Protein AF-A0A9J9UB06-F1 (afdb_monomer_lite)

Foldseek 3Di:
DDDDDDDDDDDDPVRVVVLVVVCVQQVHDSVQQCVCVVVVHDRPNNPPPPPPPPPCDVVNVVVVVVVVVVVVVVVVVVVVVVVVVVVVVCVVPDLAFLVVQVVVCVVVPPDQPVPHDLLNVSQVSQVVSCVVPVDRHALVPCVRNPDRPRDPSVPRDRDDDDD

Organism: Acidovorax ebreus (strain TPSY) (NCBI:txid535289)

Sequence (163 aa):
MSKKHVITFRLDGDEMTEIERICKTLRLSKTDYLRAVALGGQAPIGLPVATPAPPMDESRLVALEAGQRDMQMALNDSASAFTLLLTNLNEFLRIPTFREYRARDLAGNSIKRDGEAEEVYLLRLAHRYFIQYQVWPDPEDKTKFGPAPGADLAKFPRIKPAG

Secondary structure (DSSP, 8-state):
------------HHHHHHHHHHHHHHT--HHHHHHHHHTTPPP-------PPP----HHHHHHHHHHHHHHHHHHHHHHHHHHHHHHHHHHHHSPPPHHHHHHHHHHTT----TT--HHHHHHHHHHHHHHHHS----SS-HHHH---TT--GGGS-SSPPP-

Structure (mmCIF, N/CA/C/O backbone):
data_AF-A0A9J9UB06-F1
#
_entry.id   AF-A0A9J9UB06-F1
#
loop_
_atom_site.group_PDB
_atom_site.id
_atom_site.type_symbol
_atom_site.label_atom_id
_atom_site.label_alt_id
_atom_site.label_comp_id
_atom_site.label_asym_id
_atom_site.label_entity_id
_atom_site.label_seq_id
_atom_site.pdbx_PDB_ins_code
_atom_site.Cartn_x
_atom_site.Cartn_y
_atom_site.Cartn_z
_atom_site.occupancy
_atom_site.B_iso_or_equiv
_atom_site.auth_seq_id
_atom_site.auth_comp_id
_atom_site.auth_asym_id
_atom_site.auth_atom_id
_atom_site.pdbx_PDB_model_num
ATOM 1 N N . MET A 1 1 ? -10.116 -18.433 46.080 1.00 36.59 1 MET A N 1
ATOM 2 C CA . MET A 1 1 ? -9.788 -18.390 47.525 1.00 36.59 1 MET A CA 1
ATOM 3 C C . MET A 1 1 ? -9.508 -16.939 47.919 1.00 36.59 1 MET A C 1
ATOM 5 O O . MET A 1 1 ? -8.442 -16.436 47.594 1.00 36.59 1 MET A O 1
ATOM 9 N N . SER A 1 2 ? -10.463 -16.230 48.532 1.00 49.72 2 SER A N 1
ATOM 10 C CA . SER A 1 2 ? -10.258 -14.838 48.978 1.00 49.72 2 SER A CA 1
ATOM 11 C C . SER A 1 2 ? -9.489 -14.825 50.301 1.00 49.72 2 SER A C 1
ATOM 13 O O . SER A 1 2 ? -10.003 -15.326 51.301 1.00 49.72 2 SER A O 1
ATOM 15 N N . LYS A 1 3 ? -8.277 -14.258 50.329 1.00 66.25 3 LYS A N 1
ATOM 16 C CA . LYS A 1 3 ? -7.497 -14.075 51.565 1.00 66.25 3 LYS A CA 1
ATOM 17 C C . LYS A 1 3 ? -8.181 -13.004 52.428 1.00 66.25 3 LYS A C 1
ATOM 19 O O . LYS A 1 3 ? -8.277 -11.856 52.010 1.00 66.25 3 LYS A O 1
ATOM 24 N N . LYS A 1 4 ? -8.708 -13.382 53.599 1.00 76.62 4 LYS A N 1
ATOM 25 C CA . LYS A 1 4 ? -9.277 -12.448 54.587 1.00 76.62 4 LYS A CA 1
ATOM 26 C C . LYS A 1 4 ? -8.207 -12.123 55.630 1.00 76.62 4 LYS A C 1
ATOM 28 O O . LYS A 1 4 ? -7.701 -13.038 56.271 1.00 76.62 4 LYS A O 1
ATOM 33 N N . HIS A 1 5 ? -7.894 -10.842 55.811 1.00 72.38 5 HIS A N 1
ATOM 34 C CA . HIS A 1 5 ? -7.002 -10.359 56.867 1.00 72.38 5 HIS A CA 1
ATOM 35 C C . HIS A 1 5 ? -7.815 -9.598 57.917 1.00 72.38 5 HIS A C 1
ATOM 37 O O . HIS A 1 5 ? -8.649 -8.761 57.572 1.00 72.38 5 HIS A O 1
ATOM 43 N N . VAL A 1 6 ? -7.601 -9.921 59.193 1.00 79.06 6 VAL A N 1
ATOM 44 C CA . VAL A 1 6 ? -8.245 -9.249 60.328 1.00 79.06 6 VAL A CA 1
ATOM 45 C C . VAL A 1 6 ? -7.300 -8.166 60.835 1.00 79.06 6 VAL A C 1
ATOM 47 O O . VAL A 1 6 ? -6.134 -8.448 61.095 1.00 79.06 6 VAL A O 1
ATOM 50 N N . ILE A 1 7 ? -7.804 -6.939 60.967 1.00 76.50 7 ILE A N 1
ATOM 51 C CA . ILE A 1 7 ? -7.065 -5.798 61.514 1.00 76.50 7 ILE A CA 1
ATOM 52 C C . ILE A 1 7 ? -7.731 -5.413 62.833 1.00 76.50 7 ILE A C 1
ATOM 54 O O . ILE A 1 7 ? -8.934 -5.155 62.869 1.00 76.50 7 ILE A O 1
ATOM 58 N N . THR A 1 8 ? -6.951 -5.388 63.909 1.00 80.62 8 THR A N 1
ATOM 59 C CA . THR A 1 8 ? -7.386 -4.969 65.246 1.00 80.62 8 THR A CA 1
ATOM 60 C C . THR A 1 8 ? -6.617 -3.730 65.664 1.00 80.62 8 THR A C 1
ATOM 62 O O . THR A 1 8 ? -5.399 -3.684 65.503 1.00 80.62 8 THR A O 1
ATOM 65 N N . PHE A 1 9 ? -7.303 -2.758 66.248 1.00 74.81 9 PHE A N 1
ATOM 66 C CA . PHE A 1 9 ? -6.703 -1.540 66.776 1.00 74.81 9 PHE A CA 1
ATOM 67 C C . PHE A 1 9 ? -7.403 -1.163 68.083 1.00 74.81 9 PHE A C 1
ATOM 69 O O . PHE A 1 9 ? -8.516 -1.620 68.354 1.00 74.81 9 PHE A O 1
ATOM 76 N N . ARG A 1 10 ? -6.711 -0.397 68.925 1.00 80.12 10 ARG A N 1
ATOM 77 C CA . ARG A 1 10 ? -7.252 0.121 70.184 1.00 80.12 10 ARG A CA 1
ATOM 78 C C . ARG A 1 10 ? -7.653 1.573 69.963 1.00 80.12 10 ARG A C 1
ATOM 80 O O . ARG A 1 10 ? -6.915 2.296 69.305 1.00 80.12 10 ARG A O 1
ATOM 87 N N . LEU A 1 11 ? -8.818 1.933 70.482 1.00 79.56 11 LEU A N 1
ATOM 88 C CA . LEU A 1 11 ? -9.360 3.286 70.483 1.00 79.56 11 LEU A CA 1
ATOM 89 C C . LEU A 1 11 ? -9.639 3.688 71.921 1.00 79.56 11 LEU A C 1
ATOM 91 O O . LEU A 1 11 ? -10.030 2.835 72.729 1.00 79.56 11 LEU A O 1
ATOM 95 N N . ASP A 1 12 ? -9.515 4.977 72.193 1.00 87.00 12 ASP A N 1
ATOM 96 C CA . ASP A 1 12 ? -9.962 5.558 73.448 1.00 87.00 12 ASP A CA 1
ATOM 97 C C . ASP A 1 12 ? -11.493 5.734 73.461 1.00 87.00 12 ASP A C 1
ATOM 99 O O . ASP A 1 12 ? -12.172 5.716 72.427 1.00 87.00 12 ASP A O 1
ATOM 103 N N . GLY A 1 13 ? -12.074 5.860 74.660 1.00 80.50 13 GLY A N 1
ATOM 104 C CA . GLY A 1 13 ? -13.533 5.915 74.838 1.00 80.50 13 GLY A CA 1
ATOM 105 C C . GLY A 1 13 ? -14.193 7.102 74.126 1.00 80.50 13 GLY A C 1
ATOM 106 O O . GLY A 1 13 ? -15.274 6.962 73.543 1.00 80.50 13 GLY A O 1
ATOM 107 N N . ASP A 1 14 ? -13.513 8.245 74.109 1.00 82.19 14 ASP A N 1
ATOM 108 C CA . ASP A 1 14 ? -13.995 9.457 73.444 1.00 82.19 14 ASP A CA 1
ATOM 109 C C . ASP A 1 14 ? -13.957 9.304 71.914 1.00 82.19 14 ASP A C 1
ATOM 111 O O . ASP A 1 14 ? -14.939 9.607 71.232 1.00 82.19 14 ASP A O 1
ATOM 115 N N . GLU A 1 15 ? -12.887 8.705 71.377 1.00 80.00 15 GLU A N 1
ATOM 116 C CA . GLU A 1 15 ? -12.738 8.419 69.943 1.00 80.00 15 GLU A CA 1
ATOM 117 C C . GLU A 1 15 ? -13.820 7.452 69.445 1.00 80.00 15 GLU A C 1
ATOM 119 O O . GLU A 1 15 ? -14.402 7.631 68.371 1.00 80.00 15 GLU A O 1
ATOM 124 N N . MET A 1 16 ? -14.142 6.434 70.248 1.00 81.56 16 MET A N 1
ATOM 125 C CA . MET A 1 16 ? -15.192 5.472 69.924 1.00 81.56 16 MET A CA 1
ATOM 126 C C . MET A 1 16 ? -16.572 6.137 69.846 1.00 81.56 16 MET A C 1
ATOM 128 O O . MET A 1 16 ? -17.373 5.827 68.957 1.00 81.56 16 MET A O 1
ATOM 132 N N . THR A 1 17 ? -16.841 7.075 70.754 1.00 83.62 17 THR A N 1
ATOM 133 C CA . THR A 1 17 ? -18.106 7.819 70.809 1.00 83.62 17 THR A CA 1
ATOM 134 C C . THR A 1 17 ? -18.255 8.739 69.597 1.00 83.62 17 THR A C 1
ATOM 136 O O . THR A 1 17 ? -19.336 8.839 69.003 1.00 83.62 17 THR A O 1
ATOM 139 N N . GLU A 1 18 ? -17.162 9.366 69.166 1.00 82.31 18 GLU A N 1
ATOM 140 C CA . GLU A 1 18 ? -17.148 10.210 67.975 1.00 82.31 18 GLU A CA 1
ATOM 141 C C . GLU A 1 18 ? -17.345 9.399 66.686 1.00 82.31 18 GLU A C 1
ATOM 143 O O . GLU A 1 18 ? -18.196 9.749 65.859 1.00 82.31 18 GLU A O 1
ATOM 148 N N . ILE A 1 19 ? -16.668 8.254 66.551 1.00 82.50 19 ILE A N 1
ATOM 149 C CA . ILE A 1 19 ? -16.865 7.334 65.420 1.00 82.50 19 ILE A CA 1
ATOM 150 C C . ILE A 1 19 ? -18.313 6.840 65.374 1.00 82.50 19 ILE A C 1
ATOM 152 O O . ILE A 1 19 ? -18.916 6.785 64.301 1.00 82.50 19 ILE A O 1
ATOM 156 N N . GLU A 1 20 ? -18.914 6.521 66.520 1.00 83.19 20 GLU A N 1
ATOM 157 C CA . GLU A 1 20 ? -20.323 6.138 66.598 1.00 83.19 20 GLU A CA 1
ATOM 158 C C . GLU A 1 20 ? -21.268 7.236 66.119 1.00 83.19 20 GLU A C 1
ATOM 160 O O . GLU A 1 20 ? -22.220 6.953 65.384 1.00 83.19 20 GLU A O 1
ATOM 165 N N . ARG A 1 21 ? -21.007 8.489 66.500 1.00 83.94 21 ARG A N 1
ATOM 166 C CA . ARG A 1 21 ? -21.793 9.643 66.056 1.00 83.94 21 ARG A CA 1
ATOM 167 C C . ARG A 1 21 ? -21.708 9.822 64.540 1.00 83.94 21 ARG A C 1
ATOM 169 O O . ARG A 1 21 ? -22.736 10.026 63.887 1.00 83.94 21 ARG A O 1
ATOM 176 N N . ILE A 1 22 ? -20.508 9.696 63.975 1.00 81.44 22 ILE A N 1
ATOM 177 C CA . ILE A 1 22 ? -20.270 9.807 62.530 1.00 81.44 22 ILE A CA 1
ATOM 178 C C . ILE A 1 22 ? -20.957 8.654 61.789 1.00 81.44 22 ILE A C 1
ATOM 180 O O . ILE A 1 22 ? -21.702 8.892 60.841 1.00 81.44 22 ILE A O 1
ATOM 184 N N . CYS A 1 23 ? -20.812 7.416 62.270 1.00 83.00 23 CYS A N 1
ATOM 185 C CA . CYS A 1 23 ? -21.458 6.244 61.675 1.00 83.00 23 CYS A CA 1
ATOM 186 C C . CYS A 1 23 ? -22.990 6.347 61.704 1.00 83.00 23 CYS A C 1
ATOM 188 O O . CYS A 1 23 ? -23.642 6.010 60.716 1.00 83.00 23 CYS A O 1
ATOM 190 N N . LYS A 1 24 ? -23.575 6.862 62.798 1.00 80.25 24 LYS A N 1
ATOM 191 C CA . LYS A 1 24 ? -25.022 7.133 62.896 1.00 80.25 24 LYS A CA 1
ATOM 192 C C . LYS A 1 24 ? -25.472 8.180 61.880 1.00 80.25 24 LYS A C 1
ATOM 194 O O . LYS A 1 24 ? -26.497 7.991 61.231 1.00 80.25 24 LYS A O 1
ATOM 199 N N . THR A 1 25 ? -24.694 9.248 61.719 1.00 78.81 25 THR A N 1
ATOM 200 C CA . THR A 1 25 ? -24.980 10.318 60.749 1.00 78.81 25 THR A CA 1
ATOM 201 C C . THR A 1 25 ? -24.921 9.800 59.312 1.00 78.81 25 THR A C 1
ATOM 203 O O . THR A 1 25 ? -25.801 10.096 58.510 1.00 78.81 25 THR A O 1
ATOM 206 N N . LEU A 1 26 ? -23.919 8.976 59.000 1.00 75.06 26 LEU A N 1
ATOM 207 C CA . LEU A 1 26 ? -23.692 8.428 57.660 1.00 75.06 26 LEU A CA 1
ATOM 208 C C . LEU A 1 26 ? -24.498 7.151 57.363 1.00 75.06 26 LEU A C 1
ATOM 210 O O . LEU A 1 26 ? -24.449 6.658 56.240 1.00 75.06 26 LEU A O 1
ATOM 214 N N . ARG A 1 27 ? -25.238 6.610 58.344 1.00 77.12 27 ARG A N 1
ATOM 215 C CA . ARG A 1 27 ? -25.940 5.311 58.273 1.00 77.12 27 ARG A CA 1
ATOM 216 C C . ARG A 1 27 ? -25.039 4.153 57.817 1.00 77.12 27 ARG A C 1
ATOM 218 O O . ARG A 1 27 ? -25.480 3.265 57.092 1.00 77.12 27 ARG A O 1
ATOM 225 N N . LEU A 1 28 ? -23.783 4.152 58.256 1.00 78.75 28 LEU A N 1
ATOM 226 C CA . LEU A 1 28 ? -22.798 3.122 57.921 1.00 78.75 28 LEU A CA 1
ATOM 227 C C . LEU A 1 28 ? -22.486 2.230 59.120 1.00 78.75 28 LEU A C 1
ATOM 229 O O . LEU A 1 28 ? -22.569 2.650 60.276 1.00 78.75 28 LEU A O 1
ATOM 233 N N . SER A 1 29 ? -22.071 0.993 58.839 1.00 80.12 29 SER A N 1
ATOM 234 C CA . SER A 1 29 ? -21.488 0.138 59.869 1.00 80.12 29 SER A CA 1
ATOM 235 C C . SER A 1 29 ? -20.103 0.670 60.257 1.00 80.12 29 SER A C 1
ATOM 237 O O . SER A 1 29 ? -19.350 1.161 59.411 1.00 80.12 29 SER A O 1
ATOM 239 N N . LYS A 1 30 ? -19.736 0.536 61.538 1.00 81.75 30 LYS A N 1
ATOM 240 C CA . LYS A 1 30 ? -18.421 0.968 62.048 1.00 81.75 30 LYS A CA 1
ATOM 241 C C . LYS A 1 30 ? -17.282 0.356 61.233 1.00 81.75 30 LYS A C 1
ATOM 243 O O . LYS A 1 30 ? -16.330 1.038 60.875 1.00 81.75 30 LYS A O 1
ATOM 248 N N . THR A 1 31 ? -17.407 -0.926 60.894 1.00 81.19 31 THR A N 1
ATOM 249 C CA . THR A 1 31 ? -16.423 -1.661 60.097 1.00 81.19 31 THR A CA 1
ATOM 250 C C . THR A 1 31 ? -16.268 -1.118 58.682 1.00 81.19 31 THR A C 1
ATOM 252 O O . THR A 1 31 ? -15.146 -1.080 58.187 1.00 81.19 31 THR A O 1
ATOM 255 N N . ASP A 1 32 ? -17.350 -0.684 58.034 1.00 76.69 32 ASP A N 1
ATOM 256 C CA . ASP A 1 32 ? -17.278 -0.148 56.669 1.00 76.69 32 ASP A CA 1
ATOM 257 C C . ASP A 1 32 ? -16.694 1.263 56.657 1.00 76.69 32 ASP A C 1
ATOM 259 O O . ASP A 1 32 ? -15.852 1.569 55.813 1.00 76.69 32 ASP A O 1
ATOM 263 N N . TYR A 1 33 ? -17.058 2.083 57.648 1.00 80.56 33 TYR A N 1
ATOM 264 C CA . TYR A 1 33 ? -16.447 3.393 57.864 1.00 80.56 33 TYR A CA 1
ATOM 265 C C . TYR A 1 33 ? -14.929 3.274 58.072 1.00 80.56 33 TYR A C 1
ATOM 267 O O . TYR A 1 33 ? -14.150 3.916 57.373 1.00 80.56 33 TYR A O 1
ATOM 275 N N . LEU A 1 34 ? -14.492 2.384 58.968 1.00 80.25 34 LEU A N 1
ATOM 276 C CA . LEU A 1 34 ? -13.073 2.186 59.272 1.00 80.25 34 LEU A CA 1
ATOM 277 C C . LEU A 1 34 ? -12.279 1.625 58.090 1.00 80.25 34 LEU A C 1
ATOM 279 O O . LEU A 1 34 ? -11.139 2.028 57.882 1.00 80.25 34 LEU A O 1
ATOM 283 N N . ARG A 1 35 ? -12.866 0.727 57.289 1.00 77.38 35 ARG A N 1
ATOM 284 C CA . ARG A 1 35 ? -12.224 0.241 56.058 1.00 77.38 35 ARG A CA 1
ATOM 285 C C . ARG A 1 35 ? -12.042 1.357 55.035 1.00 77.38 35 ARG A C 1
ATOM 287 O O . ARG A 1 35 ? -10.984 1.425 54.419 1.00 77.38 35 ARG A O 1
ATOM 294 N N . ALA A 1 36 ? -13.046 2.217 54.862 1.00 73.81 36 ALA A N 1
ATOM 295 C CA . ALA A 1 36 ? -12.965 3.339 53.931 1.00 73.81 36 ALA A CA 1
ATOM 296 C C . ALA A 1 36 ? -11.879 4.341 54.347 1.00 73.81 36 ALA A C 1
ATOM 298 O O . ALA A 1 36 ? -11.042 4.710 53.525 1.00 73.81 36 ALA A O 1
ATOM 299 N N . VAL A 1 37 ? -11.842 4.699 55.637 1.00 75.50 37 VAL A N 1
ATOM 300 C CA . VAL A 1 37 ? -10.831 5.608 56.196 1.00 75.50 37 VAL A CA 1
ATOM 301 C C . VAL A 1 37 ? -9.424 4.998 56.119 1.00 75.50 37 VAL A C 1
ATOM 303 O O . VAL A 1 37 ? -8.495 5.664 55.671 1.00 75.50 37 VAL A O 1
ATOM 306 N N . ALA A 1 38 ? -9.252 3.722 56.486 1.00 73.25 38 ALA A N 1
ATOM 307 C CA . ALA A 1 38 ? -7.944 3.054 56.487 1.00 73.25 38 ALA A CA 1
ATOM 308 C C . ALA A 1 38 ? -7.327 2.890 55.084 1.00 73.25 38 ALA A C 1
ATOM 310 O O . ALA A 1 38 ? -6.108 2.809 54.959 1.00 73.25 38 ALA A O 1
ATOM 311 N N . LEU A 1 39 ? -8.150 2.844 54.032 1.00 72.06 39 LEU A N 1
ATOM 312 C CA . LEU A 1 39 ? -7.704 2.753 52.636 1.00 72.06 39 LEU A CA 1
ATOM 313 C C . LEU A 1 39 ? -7.531 4.132 51.968 1.00 72.06 39 LEU A C 1
ATOM 315 O O . LEU A 1 39 ? -7.338 4.198 50.756 1.00 72.06 39 LEU A O 1
ATOM 319 N N . GLY A 1 40 ? -7.595 5.226 52.739 1.00 55.12 40 GLY A N 1
ATOM 320 C CA . GLY A 1 40 ? -7.399 6.593 52.243 1.00 55.12 40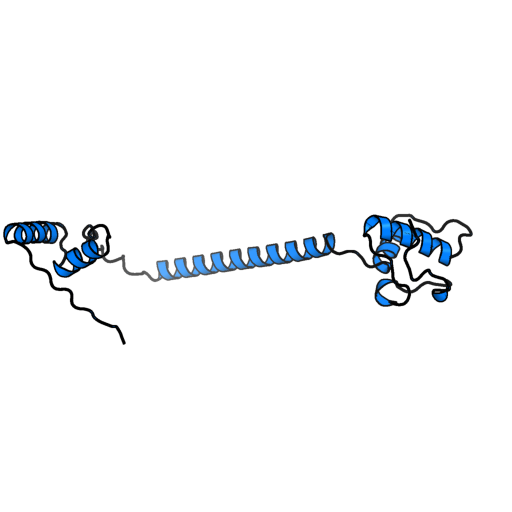 GLY A CA 1
ATOM 321 C C . GLY A 1 40 ? -8.561 7.140 51.406 1.00 55.12 40 GLY A C 1
ATOM 322 O O . GLY A 1 40 ? -8.399 8.150 50.723 1.00 55.12 40 GLY A O 1
ATOM 323 N N . GLY A 1 41 ? -9.724 6.482 51.432 1.00 59.72 41 GLY A N 1
ATOM 324 C CA . GLY A 1 41 ? -10.927 6.937 50.739 1.00 59.72 41 GLY A CA 1
ATOM 325 C C . GLY A 1 41 ? -11.713 7.960 51.561 1.00 59.72 41 GLY A C 1
ATOM 326 O O . GLY A 1 41 ? -11.715 7.920 52.791 1.00 59.72 41 GLY A O 1
ATOM 327 N N . GLN A 1 42 ? -12.438 8.860 50.887 1.00 57.03 42 GLN A N 1
ATOM 328 C CA . GLN A 1 42 ? -13.506 9.619 51.544 1.00 57.03 42 GLN A CA 1
ATOM 329 C C . GLN A 1 42 ? -14.497 8.624 52.166 1.00 57.03 42 GLN A C 1
ATOM 331 O O . GLN A 1 42 ? -14.910 7.668 51.503 1.00 57.03 42 GLN A O 1
ATOM 336 N N . ALA A 1 43 ? -14.862 8.829 53.439 1.00 54.25 43 ALA A N 1
ATOM 337 C CA . ALA A 1 43 ? -15.915 8.045 54.078 1.00 54.25 43 ALA A CA 1
ATOM 338 C C . ALA A 1 43 ? -17.154 8.078 53.169 1.00 54.25 43 ALA A C 1
ATOM 340 O O . ALA A 1 43 ? -17.501 9.172 52.711 1.00 54.25 43 ALA A O 1
ATOM 341 N N . PRO A 1 44 ? -17.797 6.931 52.870 1.00 52.66 44 PRO A N 1
ATOM 342 C CA . PRO A 1 44 ? -18.939 6.924 51.981 1.00 52.66 44 PRO A CA 1
ATOM 343 C C . PRO A 1 44 ? -19.972 7.877 52.573 1.00 52.66 44 PRO A C 1
ATOM 345 O O . PRO A 1 44 ? -20.509 7.642 53.655 1.00 52.66 44 PRO A O 1
ATOM 348 N N . ILE A 1 45 ? -20.213 8.997 51.898 1.00 52.41 45 ILE A N 1
ATOM 349 C CA . ILE A 1 45 ? -21.395 9.802 52.169 1.00 52.41 45 ILE A CA 1
ATOM 350 C C . ILE A 1 45 ? -22.527 8.815 51.957 1.00 52.41 45 ILE A C 1
ATOM 352 O O . ILE A 1 45 ? -22.583 8.216 50.879 1.00 52.41 45 ILE A O 1
ATOM 356 N N . GLY A 1 46 ? -23.317 8.560 53.009 1.00 47.66 46 GLY A N 1
ATOM 357 C CA . GLY A 1 46 ? -24.419 7.612 52.955 1.00 47.66 46 GLY A CA 1
ATOM 358 C C . GLY A 1 46 ? -25.126 7.825 51.632 1.00 47.66 46 GLY A C 1
ATOM 359 O O . GLY A 1 46 ? -25.620 8.927 51.383 1.00 47.66 46 GLY A O 1
ATOM 360 N N . LEU A 1 47 ? -25.031 6.826 50.745 1.00 47.12 47 LEU A N 1
ATOM 361 C CA . LEU A 1 47 ? -25.649 6.913 49.432 1.00 47.12 47 LEU A CA 1
ATOM 362 C C . LEU A 1 47 ? -27.082 7.373 49.697 1.00 47.12 47 LEU A C 1
ATOM 364 O O . LEU A 1 47 ? -27.706 6.813 50.615 1.00 47.12 47 LEU A O 1
ATOM 368 N N . PRO A 1 48 ? -27.597 8.398 48.986 1.00 47.44 48 PRO A N 1
ATOM 369 C CA . PRO A 1 48 ? -29.021 8.677 49.056 1.00 47.44 48 PRO A CA 1
ATOM 370 C C . PRO A 1 48 ? -29.694 7.324 48.895 1.00 47.44 48 PRO A C 1
ATOM 372 O O . PRO A 1 48 ? -29.305 6.588 47.983 1.00 47.44 48 PRO A O 1
ATOM 375 N N . VAL A 1 49 ? -30.557 6.959 49.859 1.00 49.38 49 VAL A N 1
ATOM 376 C CA . VAL A 1 49 ? -31.304 5.694 49.849 1.00 49.38 49 VAL A CA 1
ATOM 377 C C . VAL A 1 49 ? -31.663 5.470 48.404 1.00 49.38 49 VAL A C 1
ATOM 379 O O . VAL A 1 49 ? -32.376 6.311 47.853 1.00 49.38 49 VAL A O 1
ATOM 382 N N . ALA A 1 50 ? -31.043 4.455 47.789 1.00 47.47 50 ALA A N 1
ATOM 383 C CA . ALA A 1 50 ? -31.193 4.227 46.371 1.00 47.47 50 ALA A CA 1
ATOM 384 C C . ALA A 1 50 ? -32.693 4.117 46.182 1.00 47.47 50 ALA A C 1
ATOM 386 O O . ALA A 1 50 ? -33.317 3.172 46.672 1.00 47.47 50 ALA A O 1
ATOM 387 N N . THR A 1 51 ? -33.286 5.154 45.593 1.00 46.22 51 THR A N 1
ATOM 388 C CA . THR A 1 51 ? -34.657 5.071 45.137 1.00 46.22 51 THR A CA 1
ATOM 389 C C . THR A 1 51 ? -34.614 3.829 44.269 1.00 46.22 51 THR A C 1
ATOM 391 O O . THR A 1 51 ? -33.724 3.780 43.409 1.00 46.22 51 THR A O 1
ATOM 394 N N . PRO A 1 52 ? -35.403 2.778 44.572 1.00 49.44 52 PRO A N 1
ATOM 395 C CA . PRO A 1 52 ? -35.346 1.562 43.785 1.00 49.44 52 PRO A CA 1
ATOM 396 C C . PRO A 1 52 ? -35.424 2.022 42.343 1.00 49.44 52 PRO A C 1
ATOM 398 O O . PRO A 1 52 ? -36.335 2.787 42.005 1.00 49.44 52 PRO A O 1
ATOM 401 N N . ALA A 1 53 ? -34.380 1.701 41.567 1.00 58.50 53 ALA A N 1
ATOM 402 C CA . ALA A 1 53 ? -34.334 2.092 40.173 1.00 58.50 53 ALA A CA 1
ATOM 403 C C . ALA A 1 53 ? -35.707 1.711 39.619 1.00 58.50 53 ALA A C 1
ATOM 405 O O . ALA A 1 53 ? -36.132 0.575 39.875 1.00 58.50 53 ALA A O 1
ATOM 406 N N . PRO A 1 54 ? -36.451 2.660 39.014 1.00 61.78 54 PRO A N 1
ATOM 407 C CA . PRO A 1 54 ? -37.775 2.358 38.493 1.00 61.78 54 PRO A CA 1
ATOM 408 C C . PRO A 1 54 ? -37.655 1.045 37.723 1.00 61.78 54 PRO A C 1
ATOM 410 O O . PRO A 1 54 ? -36.660 0.899 36.997 1.00 61.78 54 PRO A O 1
ATOM 413 N N . PRO A 1 55 ? -38.559 0.077 37.969 1.00 63.88 55 PRO A N 1
ATOM 414 C CA . PRO A 1 55 ? -38.433 -1.261 37.413 1.00 63.88 55 PRO A CA 1
ATOM 415 C C . PRO A 1 55 ? -38.084 -1.131 35.935 1.00 63.88 55 PRO A C 1
ATOM 417 O O . PRO A 1 55 ? -38.642 -0.270 35.251 1.00 63.88 55 PRO A O 1
ATOM 420 N N . MET A 1 56 ? -37.077 -1.889 35.490 1.00 60.06 56 MET A N 1
ATOM 421 C CA . MET A 1 56 ? -36.677 -1.922 34.085 1.00 60.06 56 MET A CA 1
ATOM 422 C C . MET A 1 56 ? -37.895 -2.348 33.277 1.00 60.06 56 MET A C 1
ATOM 424 O O . MET A 1 56 ? -38.229 -3.525 33.205 1.00 60.06 56 MET A O 1
ATOM 428 N N . ASP A 1 57 ? -38.594 -1.348 32.763 1.00 74.31 57 ASP A N 1
ATOM 429 C CA . ASP A 1 57 ? -39.787 -1.513 31.963 1.00 74.31 57 ASP A CA 1
ATOM 430 C C . ASP A 1 57 ? -39.352 -2.055 30.597 1.00 74.31 57 ASP A C 1
ATOM 432 O O . ASP A 1 57 ? -38.297 -1.654 30.089 1.00 74.31 57 ASP A O 1
ATOM 436 N N . GLU A 1 58 ? -40.118 -2.964 29.992 1.00 76.62 58 GLU A N 1
ATOM 437 C CA . GLU A 1 58 ? -39.742 -3.592 28.709 1.00 76.62 58 GLU A CA 1
ATOM 438 C C . GLU A 1 58 ? -39.425 -2.539 27.636 1.00 76.62 58 GLU A C 1
ATOM 440 O O . GLU A 1 58 ? -38.496 -2.693 26.845 1.00 76.62 58 GLU A O 1
ATOM 445 N N . SER A 1 59 ? -40.118 -1.400 27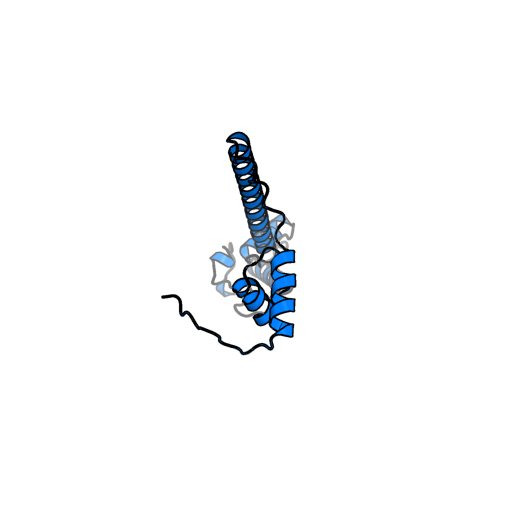.682 1.00 77.19 59 SER A N 1
ATOM 446 C CA . SER A 1 59 ? -39.884 -0.238 26.821 1.00 77.19 59 SER A CA 1
ATOM 447 C C . SER A 1 59 ? -38.466 0.348 26.939 1.00 77.19 59 SER A C 1
ATOM 449 O O . SER A 1 59 ? -37.880 0.764 25.937 1.00 77.19 59 SER A O 1
ATOM 451 N N . ARG A 1 60 ? -37.873 0.355 28.139 1.00 74.81 60 ARG A N 1
ATOM 452 C CA . ARG A 1 60 ? -36.507 0.847 28.384 1.00 74.81 60 ARG A CA 1
ATOM 453 C C . ARG A 1 60 ? -35.443 -0.150 27.952 1.00 74.81 60 ARG A C 1
ATOM 455 O O . ARG A 1 60 ? -34.404 0.274 27.453 1.00 74.81 60 ARG A O 1
ATOM 462 N N . LEU A 1 61 ? -35.703 -1.446 28.112 1.00 78.06 61 LEU A N 1
ATOM 463 C CA . LEU A 1 61 ? -34.830 -2.500 27.589 1.00 78.06 61 LEU A CA 1
ATOM 464 C C . LEU A 1 61 ? -34.766 -2.441 26.059 1.00 78.06 61 LEU A C 1
ATOM 466 O O . LEU A 1 61 ? -33.674 -2.406 25.501 1.00 78.06 61 LEU A O 1
ATOM 470 N N . VAL A 1 62 ? -35.916 -2.300 25.393 1.00 81.06 62 VAL A N 1
ATOM 471 C CA . VAL A 1 62 ? -35.984 -2.144 23.931 1.00 81.06 62 VAL A CA 1
ATOM 472 C C . VAL A 1 62 ? -35.257 -0.878 23.461 1.00 81.06 62 VAL A C 1
ATOM 474 O O . VAL A 1 62 ? -34.518 -0.928 22.479 1.00 81.06 62 VAL A O 1
ATOM 477 N N . ALA A 1 63 ? -35.402 0.249 24.168 1.00 81.62 63 ALA A N 1
ATOM 478 C CA . ALA A 1 63 ? -34.696 1.487 23.829 1.00 81.62 63 ALA A CA 1
ATOM 479 C C . ALA A 1 63 ? -33.169 1.376 24.006 1.00 81.62 63 ALA A C 1
ATOM 481 O O . ALA A 1 63 ? -32.415 1.906 23.190 1.00 81.62 63 ALA A O 1
ATOM 482 N N . LEU A 1 64 ? -32.703 0.670 25.042 1.00 80.06 64 LEU A N 1
ATOM 483 C CA . LEU A 1 64 ? -31.278 0.406 25.253 1.00 80.06 64 LEU A CA 1
ATOM 484 C C . LEU A 1 64 ? -30.712 -0.537 24.189 1.00 80.06 64 LEU A C 1
ATOM 486 O O . LEU A 1 64 ? -29.631 -0.272 23.671 1.00 80.06 64 LEU A O 1
ATOM 490 N N . GLU A 1 65 ? -31.441 -1.590 23.817 1.00 84.00 65 GLU A N 1
ATOM 491 C CA . GLU A 1 65 ? -31.039 -2.484 22.727 1.00 84.00 65 GLU A CA 1
ATOM 492 C C . GLU A 1 65 ? -30.992 -1.765 21.375 1.00 84.00 65 GLU A C 1
ATOM 494 O O . GLU A 1 65 ? -30.078 -2.002 20.586 1.00 84.00 65 GLU A O 1
ATOM 499 N N . ALA A 1 66 ? -31.956 -0.880 21.102 1.00 82.94 66 ALA A N 1
ATOM 500 C CA . ALA A 1 66 ? -31.954 -0.048 19.903 1.00 82.94 66 ALA A CA 1
ATOM 501 C C . ALA A 1 66 ? -30.738 0.890 19.890 1.00 82.94 66 ALA A C 1
ATOM 503 O O . ALA A 1 66 ? -29.964 0.869 18.937 1.00 82.94 66 ALA A O 1
ATOM 504 N N . GLY A 1 67 ? -30.484 1.608 20.989 1.00 84.88 67 GLY A N 1
ATOM 505 C CA . GLY A 1 67 ? -29.306 2.469 21.110 1.00 84.88 67 GLY A CA 1
ATOM 506 C C . GLY A 1 67 ? -27.985 1.700 21.003 1.00 84.88 67 GLY A C 1
ATOM 507 O O . GLY A 1 67 ? -27.024 2.190 20.413 1.00 84.88 67 GLY A O 1
ATOM 508 N N . GLN A 1 68 ? -27.925 0.471 21.520 1.00 85.31 68 GLN A N 1
ATOM 509 C CA . GLN A 1 68 ? -26.749 -0.387 21.397 1.00 85.31 68 GLN A CA 1
ATOM 510 C C . GLN A 1 68 ? -26.529 -0.851 19.952 1.00 85.31 68 GLN A C 1
ATOM 512 O O . GLN A 1 68 ? -25.388 -0.858 19.491 1.00 85.31 68 GLN A O 1
ATOM 517 N N . ARG A 1 69 ? -27.600 -1.187 19.220 1.00 84.69 69 ARG A N 1
ATOM 518 C CA . ARG A 1 69 ? -27.527 -1.495 17.783 1.00 84.69 69 ARG A CA 1
ATOM 519 C C . ARG A 1 69 ? -27.055 -0.288 16.975 1.00 84.69 69 ARG A C 1
ATOM 521 O O . ARG A 1 69 ? -26.145 -0.447 16.167 1.00 84.69 69 ARG A O 1
ATOM 528 N N . ASP A 1 70 ? -27.585 0.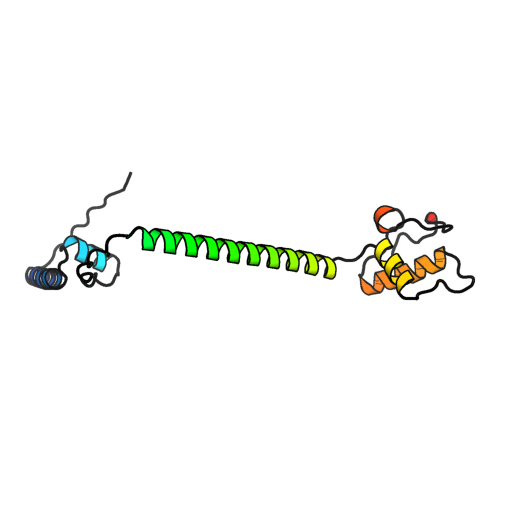901 17.246 1.00 86.00 70 ASP A N 1
ATOM 529 C CA . ASP A 1 70 ? -27.198 2.130 16.543 1.00 86.00 70 ASP A CA 1
ATOM 530 C C . ASP A 1 70 ? -25.724 2.483 16.788 1.00 86.00 70 ASP A C 1
ATOM 532 O O . ASP A 1 70 ? -24.983 2.774 15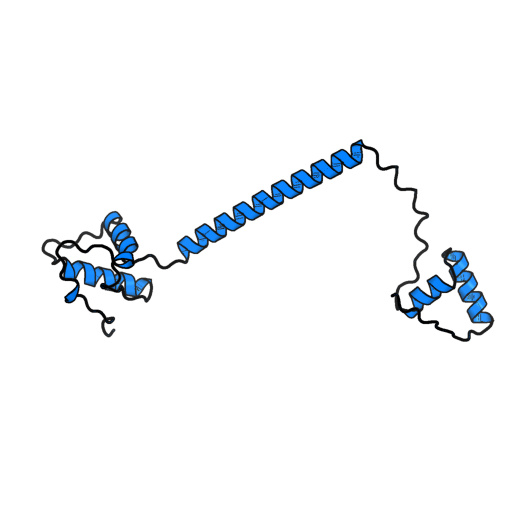.847 1.00 86.00 70 ASP A O 1
ATOM 536 N N . MET A 1 71 ? -25.253 2.378 18.037 1.00 86.62 71 MET A N 1
ATOM 537 C CA . MET A 1 71 ? -23.832 2.554 18.363 1.00 86.62 71 MET A CA 1
ATOM 538 C C . MET A 1 71 ? -22.955 1.512 17.664 1.00 86.62 71 MET A C 1
ATOM 540 O O . MET A 1 71 ? -21.883 1.849 17.164 1.00 86.62 71 MET A O 1
ATOM 544 N N . GLN A 1 72 ? -23.402 0.257 17.594 1.00 88.94 72 GLN A N 1
ATOM 545 C CA . GLN A 1 72 ? -22.667 -0.803 16.907 1.00 88.94 72 GLN A CA 1
ATOM 546 C C . GLN A 1 72 ? -22.572 -0.542 15.397 1.00 88.94 72 GLN A C 1
ATOM 548 O O . GLN A 1 72 ? -21.514 -0.762 14.807 1.00 88.94 72 GLN A O 1
ATOM 553 N N . MET A 1 73 ? -23.648 -0.050 14.774 1.00 89.75 73 MET A N 1
ATOM 554 C CA . MET A 1 73 ? -23.650 0.338 13.360 1.00 89.75 73 MET A CA 1
ATOM 555 C C . MET A 1 73 ? -22.705 1.516 13.119 1.00 89.75 73 MET A C 1
ATOM 557 O O . MET A 1 73 ? -21.824 1.411 12.272 1.00 89.75 73 MET A O 1
ATOM 561 N N . ALA A 1 74 ? -22.782 2.571 13.934 1.00 88.81 74 ALA A N 1
ATOM 562 C CA . ALA A 1 74 ? -21.881 3.718 13.829 1.00 88.81 74 ALA A CA 1
ATOM 563 C C . ALA A 1 74 ? -20.399 3.333 14.015 1.00 88.81 74 ALA A C 1
ATOM 565 O O . ALA A 1 74 ? -19.521 3.862 13.331 1.00 88.81 74 ALA A O 1
ATOM 566 N N . LEU A 1 75 ? -20.099 2.388 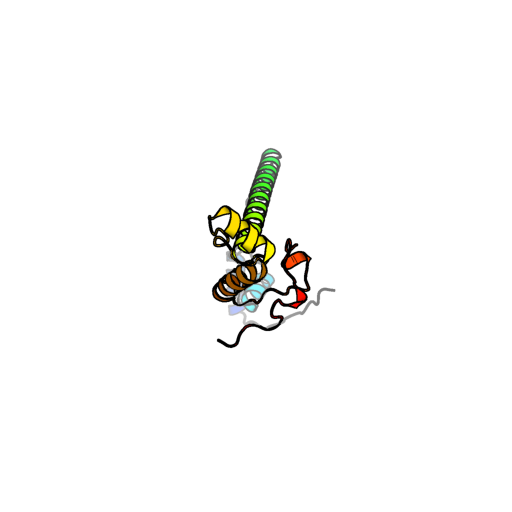14.913 1.00 90.94 75 LEU A N 1
ATOM 567 C CA . LEU A 1 75 ? -18.743 1.866 15.102 1.00 90.94 75 LEU A CA 1
ATOM 568 C C . LEU A 1 75 ? -18.263 1.050 13.899 1.00 90.94 75 LEU A C 1
ATOM 570 O O . LEU A 1 75 ? -17.116 1.210 13.483 1.00 90.94 75 LEU A O 1
ATOM 574 N N . ASN A 1 76 ? -19.122 0.211 13.320 1.00 93.88 76 ASN A N 1
ATOM 575 C CA . ASN A 1 76 ? -18.794 -0.539 12.108 1.00 93.88 76 ASN A CA 1
ATOM 576 C C . ASN A 1 76 ? -18.574 0.389 10.904 1.00 93.88 76 ASN A C 1
ATOM 578 O O . ASN A 1 76 ? -17.626 0.191 10.140 1.00 93.88 76 ASN A O 1
ATOM 582 N N . ASP A 1 77 ? -19.391 1.431 10.761 1.00 93.19 77 ASP A N 1
ATOM 583 C CA . ASP A 1 77 ? -19.236 2.437 9.710 1.00 93.19 77 ASP A CA 1
ATOM 584 C C . ASP A 1 77 ? -17.932 3.224 9.892 1.00 93.19 77 ASP A C 1
ATOM 586 O O . ASP A 1 77 ? -17.179 3.419 8.939 1.00 93.19 77 ASP A O 1
ATOM 590 N N . SER A 1 78 ? -17.592 3.589 11.130 1.00 91.94 78 SER A N 1
ATOM 591 C CA . SER A 1 78 ? -16.314 4.233 11.449 1.00 91.94 78 SER A CA 1
ATOM 592 C C . SER A 1 78 ? -15.115 3.323 11.148 1.00 91.94 78 SER A C 1
ATOM 594 O O . SER A 1 78 ? -14.141 3.747 10.522 1.00 91.94 78 SER A O 1
ATOM 596 N N . ALA A 1 79 ? -15.193 2.043 11.523 1.00 90.81 79 ALA A N 1
ATOM 597 C CA . ALA A 1 79 ? -14.143 1.065 11.251 1.00 90.81 79 ALA A CA 1
ATOM 598 C C . ALA A 1 79 ? -13.946 0.829 9.745 1.00 90.81 79 ALA A C 1
ATOM 600 O O . ALA A 1 79 ? -12.808 0.730 9.272 1.00 90.81 79 ALA A O 1
ATOM 601 N N . SER A 1 80 ? -15.035 0.771 8.975 1.00 90.81 80 SER A N 1
ATOM 602 C CA . SER A 1 80 ? -14.959 0.620 7.522 1.00 90.81 80 SER A CA 1
ATOM 603 C C . SER A 1 80 ? -14.383 1.873 6.851 1.00 90.81 80 SER A C 1
ATOM 605 O O . SER A 1 80 ? -13.481 1.753 6.019 1.00 90.81 80 SER A O 1
ATOM 607 N N . ALA A 1 81 ? -14.791 3.069 7.287 1.00 91.81 81 ALA A N 1
ATOM 608 C CA . ALA A 1 81 ? -14.230 4.338 6.824 1.00 91.81 81 ALA A CA 1
ATOM 609 C C . ALA A 1 81 ? -12.724 4.446 7.117 1.00 91.81 81 ALA A C 1
ATOM 611 O O . ALA A 1 81 ? -11.945 4.847 6.250 1.00 91.81 81 ALA A O 1
ATOM 612 N N . PHE A 1 82 ? -12.290 4.027 8.308 1.00 91.75 82 PHE A N 1
ATOM 613 C CA . PHE A 1 82 ? -10.875 4.011 8.675 1.00 91.75 82 PHE A CA 1
ATOM 614 C C . PHE A 1 82 ? -10.072 3.008 7.839 1.00 91.75 82 PHE A C 1
ATOM 616 O O . PHE A 1 82 ? -8.985 3.326 7.360 1.00 91.75 82 PHE A O 1
ATOM 623 N N . THR A 1 83 ? -10.623 1.818 7.593 1.00 91.44 83 THR A N 1
ATOM 624 C CA . THR A 1 83 ? -9.989 0.809 6.730 1.00 91.44 83 THR A CA 1
ATOM 625 C C . THR A 1 83 ? -9.826 1.322 5.298 1.00 91.44 83 THR A C 1
ATOM 627 O O . THR A 1 83 ? -8.777 1.129 4.677 1.00 91.44 83 THR A O 1
ATOM 630 N N . LEU A 1 84 ? -10.830 2.028 4.777 1.00 92.69 84 LEU A N 1
ATOM 631 C CA . LEU A 1 84 ? -10.783 2.637 3.450 1.00 92.69 84 LEU A CA 1
ATOM 632 C C . LEU A 1 84 ? -9.726 3.746 3.384 1.00 92.69 84 LEU A C 1
ATOM 634 O O . LEU A 1 84 ? -8.948 3.806 2.433 1.00 92.69 84 LEU A O 1
ATOM 638 N N . LEU A 1 85 ? -9.633 4.572 4.427 1.00 88.25 85 LEU A N 1
ATOM 639 C CA . LEU A 1 85 ? -8.600 5.598 4.541 1.00 88.25 85 LEU A CA 1
ATOM 640 C C . LEU A 1 85 ? -7.196 4.984 4.583 1.00 88.25 85 LEU A C 1
ATOM 642 O O . LEU A 1 85 ? -6.319 5.445 3.858 1.00 88.25 85 LEU A O 1
ATOM 646 N N . LEU A 1 86 ? -6.985 3.919 5.359 1.00 87.69 86 LEU A N 1
ATOM 647 C CA . LEU A 1 86 ? -5.709 3.199 5.380 1.00 87.69 86 LEU A CA 1
ATOM 648 C C . LEU A 1 86 ? -5.361 2.603 4.017 1.00 87.69 86 LEU A C 1
ATOM 650 O O . LEU A 1 86 ? -4.204 2.655 3.608 1.00 87.69 86 LEU A O 1
ATOM 654 N N . THR A 1 87 ? -6.350 2.064 3.306 1.00 85.94 87 THR A N 1
ATOM 655 C CA . THR A 1 87 ? -6.154 1.499 1.966 1.00 85.94 87 THR A CA 1
ATOM 656 C C . THR A 1 87 ? -5.713 2.582 0.984 1.00 85.94 87 THR A C 1
ATOM 658 O O . THR A 1 87 ? -4.694 2.421 0.313 1.00 85.94 87 THR A O 1
ATOM 661 N N . ASN A 1 88 ? -6.404 3.725 0.977 1.00 84.44 88 ASN A N 1
ATOM 662 C CA . ASN A 1 88 ? -6.055 4.862 0.128 1.00 84.44 88 ASN A CA 1
ATOM 663 C C . ASN A 1 88 ? -4.681 5.438 0.486 1.00 84.44 88 ASN A C 1
ATOM 665 O O . ASN A 1 88 ? -3.864 5.683 -0.395 1.00 84.44 88 ASN A O 1
ATOM 669 N N . LEU A 1 89 ? -4.390 5.626 1.777 1.00 83.12 89 LEU A N 1
ATOM 670 C CA . LEU A 1 89 ? -3.080 6.107 2.219 1.00 83.12 89 LEU A CA 1
ATOM 671 C C . LEU A 1 89 ? -1.965 5.147 1.821 1.00 83.12 89 LEU A C 1
ATOM 673 O O . LEU A 1 89 ? -0.910 5.598 1.393 1.00 83.12 89 LEU A O 1
ATOM 677 N N . ASN A 1 90 ? -2.189 3.839 1.925 1.00 80.75 90 ASN A N 1
ATOM 678 C CA . ASN A 1 90 ? -1.216 2.854 1.477 1.00 80.75 90 ASN A CA 1
ATOM 679 C C . ASN A 1 90 ? -0.989 2.960 -0.038 1.00 80.75 90 ASN A C 1
ATOM 681 O O . ASN A 1 90 ? 0.152 2.936 -0.481 1.00 80.75 90 ASN A O 1
ATOM 685 N N . GLU A 1 91 ? -2.035 3.177 -0.836 1.00 76.81 91 GLU A N 1
ATOM 686 C CA . GLU A 1 91 ? -1.882 3.417 -2.275 1.00 76.81 91 GLU A CA 1
ATOM 687 C C . GLU A 1 91 ? -1.070 4.689 -2.585 1.00 76.81 91 GLU A C 1
ATOM 689 O O . GLU A 1 91 ? -0.233 4.674 -3.488 1.00 76.81 91 GLU A O 1
ATOM 694 N N . PHE A 1 92 ? -1.256 5.765 -1.813 1.00 73.81 92 PHE A N 1
ATOM 695 C CA . PHE A 1 92 ? -0.485 7.007 -1.962 1.00 73.81 92 PHE A CA 1
ATOM 696 C C . PHE A 1 92 ? 0.961 6.902 -1.463 1.00 73.81 92 PHE A C 1
ATOM 698 O O . PHE A 1 92 ? 1.853 7.527 -2.037 1.00 73.81 92 PHE A O 1
ATOM 705 N N . LEU A 1 93 ? 1.199 6.148 -0.389 1.00 76.44 93 LEU A N 1
ATOM 706 C CA . LEU A 1 93 ? 2.522 5.977 0.218 1.00 76.44 93 LEU A CA 1
ATOM 707 C C . LEU A 1 93 ? 3.345 4.882 -0.463 1.00 76.44 93 LEU A C 1
ATOM 709 O O . LEU A 1 93 ? 4.572 4.864 -0.344 1.00 76.44 93 LEU A O 1
ATOM 713 N N . ARG A 1 94 ? 2.694 3.954 -1.167 1.00 86.31 94 ARG A N 1
ATOM 714 C CA . ARG A 1 94 ? 3.378 2.883 -1.879 1.00 86.31 94 ARG A CA 1
ATOM 715 C C . ARG A 1 94 ? 4.175 3.457 -3.046 1.00 86.31 94 ARG A C 1
ATOM 717 O O . ARG A 1 94 ? 3.680 4.216 -3.875 1.00 86.31 94 ARG A O 1
ATOM 724 N N . ILE A 1 95 ? 5.405 2.976 -3.172 1.00 85.75 95 ILE A N 1
ATOM 725 C CA . ILE A 1 95 ? 6.220 3.184 -4.365 1.00 85.75 95 ILE A CA 1
ATOM 726 C C . ILE A 1 95 ? 5.603 2.358 -5.514 1.00 85.75 95 ILE A C 1
ATOM 728 O O . ILE A 1 95 ? 5.536 1.128 -5.398 1.00 85.75 95 ILE A O 1
ATOM 732 N N . PRO A 1 96 ? 5.115 2.984 -6.604 1.00 88.38 96 PRO A N 1
ATOM 733 C CA . PRO A 1 96 ? 4.559 2.251 -7.736 1.00 88.38 96 PRO A CA 1
ATOM 734 C C . PRO A 1 96 ? 5.643 1.385 -8.374 1.00 88.38 96 PRO A C 1
ATOM 736 O O . PRO A 1 96 ? 6.812 1.751 -8.372 1.00 88.38 96 PRO A O 1
ATOM 739 N N . THR A 1 97 ? 5.275 0.243 -8.950 1.00 90.44 97 THR A N 1
ATOM 740 C CA . THR A 1 97 ? 6.262 -0.563 -9.686 1.00 90.44 97 THR A CA 1
ATOM 741 C C . THR A 1 97 ? 6.730 0.179 -10.939 1.00 90.44 97 THR A C 1
ATOM 743 O O . THR A 1 97 ? 6.012 1.022 -11.479 1.00 90.44 97 THR A O 1
ATOM 746 N N . PHE A 1 98 ? 7.915 -0.149 -11.458 1.00 89.81 98 PHE A N 1
ATOM 747 C CA . PHE A 1 98 ? 8.421 0.495 -12.675 1.00 89.81 98 PHE A CA 1
ATOM 748 C C . PHE A 1 98 ? 7.477 0.305 -13.873 1.00 89.81 98 PHE A C 1
ATOM 750 O O . PHE A 1 98 ? 7.270 1.223 -14.666 1.00 89.81 98 PHE A O 1
ATOM 757 N N . ARG A 1 99 ? 6.815 -0.854 -13.952 1.00 89.62 99 ARG A N 1
ATOM 758 C CA . ARG A 1 99 ? 5.747 -1.140 -14.914 1.00 89.62 99 ARG A CA 1
ATOM 759 C C . ARG A 1 99 ? 4.564 -0.178 -14.784 1.00 89.62 99 ARG A C 1
ATOM 761 O O . ARG A 1 99 ? 4.086 0.331 -15.797 1.00 89.62 99 ARG A O 1
ATOM 768 N N . GLU A 1 100 ? 4.075 0.045 -13.565 1.00 88.50 100 GLU A N 1
ATOM 769 C CA . GLU A 1 100 ? 2.972 0.977 -13.284 1.00 88.50 100 GLU A CA 1
ATOM 770 C C . GLU A 1 100 ? 3.375 2.414 -13.606 1.00 88.50 100 GLU A C 1
ATOM 772 O O . GLU A 1 100 ? 2.615 3.145 -14.239 1.00 88.50 100 GLU A O 1
ATOM 777 N N . TYR A 1 101 ? 4.592 2.795 -13.222 1.00 88.88 101 TYR A N 1
ATOM 778 C CA . TYR A 1 101 ? 5.157 4.100 -13.526 1.00 88.88 101 TYR A CA 1
ATOM 779 C C . TYR A 1 101 ? 5.219 4.346 -15.036 1.00 88.88 101 TYR A C 1
ATOM 781 O O . TYR A 1 101 ? 4.722 5.363 -15.509 1.00 88.88 101 TYR A O 1
ATOM 789 N N . ARG A 1 102 ? 5.718 3.374 -15.810 1.00 87.12 102 ARG A N 1
ATOM 790 C CA . ARG A 1 102 ? 5.740 3.435 -17.277 1.00 87.12 102 ARG A CA 1
ATOM 791 C C . ARG A 1 102 ? 4.345 3.541 -17.881 1.00 87.12 102 ARG A C 1
ATOM 793 O O . ARG A 1 102 ? 4.143 4.323 -18.801 1.00 87.12 102 ARG A O 1
ATOM 800 N N . ALA A 1 103 ? 3.374 2.783 -17.376 1.00 85.44 103 ALA A N 1
ATOM 801 C CA . ALA A 1 103 ? 1.996 2.860 -17.861 1.00 85.44 103 ALA A CA 1
ATOM 802 C C . ALA A 1 103 ? 1.368 4.245 -17.610 1.00 85.44 103 ALA A C 1
ATOM 804 O O . ALA A 1 103 ? 0.680 4.774 -18.481 1.00 85.44 103 ALA A O 1
ATOM 805 N N . ARG A 1 104 ? 1.641 4.853 -16.447 1.00 83.19 104 ARG A N 1
ATOM 806 C CA . ARG A 1 104 ? 1.196 6.216 -16.116 1.00 83.19 104 ARG A CA 1
ATOM 807 C C . ARG A 1 104 ? 1.892 7.272 -16.977 1.00 83.19 104 ARG A C 1
ATOM 809 O O . ARG A 1 104 ? 1.236 8.188 -17.457 1.00 83.19 104 ARG A O 1
ATOM 816 N N . ASP A 1 105 ? 3.192 7.120 -17.206 1.00 83.38 105 ASP A N 1
ATOM 817 C CA . ASP A 1 105 ? 3.995 8.017 -18.045 1.00 83.38 105 ASP A CA 1
ATOM 818 C C . ASP A 1 105 ? 3.522 8.005 -19.514 1.00 83.38 105 ASP A C 1
ATOM 820 O O . ASP A 1 105 ? 3.382 9.062 -20.131 1.00 83.38 105 ASP A O 1
ATOM 824 N N . LEU A 1 106 ? 3.154 6.826 -20.036 1.00 78.50 106 LEU A N 1
ATOM 825 C CA . LEU A 1 106 ? 2.529 6.671 -21.357 1.00 78.50 106 LEU A CA 1
ATOM 826 C C . LEU A 1 106 ? 1.168 7.375 -21.454 1.00 78.50 106 LEU A C 1
ATOM 828 O O . LEU A 1 106 ? 0.868 7.983 -22.478 1.00 78.50 106 LEU A O 1
ATOM 832 N N . ALA A 1 107 ? 0.355 7.326 -20.396 1.00 78.31 107 ALA A N 1
ATOM 833 C CA . ALA A 1 107 ? -0.921 8.042 -20.343 1.00 78.31 107 ALA A CA 1
ATOM 834 C C . ALA A 1 107 ? -0.747 9.572 -20.215 1.00 78.31 107 ALA A C 1
ATOM 836 O O . ALA A 1 107 ? -1.650 10.325 -20.571 1.00 78.31 107 ALA A O 1
ATOM 837 N N . GLY A 1 108 ? 0.406 10.032 -19.715 1.00 65.06 108 GLY A N 1
ATOM 838 C CA . GLY A 1 108 ? 0.721 11.437 -19.437 1.00 65.06 108 GLY A CA 1
ATOM 839 C C . GLY A 1 108 ? 1.427 12.211 -20.558 1.00 65.06 108 GLY A C 1
ATOM 840 O O . GLY A 1 108 ? 1.854 13.335 -20.311 1.00 65.06 108 GLY A O 1
ATOM 841 N N . ASN A 1 109 ? 1.548 11.653 -21.772 1.00 59.19 109 ASN A N 1
ATOM 842 C CA . ASN A 1 109 ? 2.237 12.233 -22.945 1.00 59.19 109 ASN A CA 1
ATOM 843 C C . ASN A 1 109 ? 3.783 12.269 -22.901 1.00 59.19 109 ASN A C 1
ATOM 845 O O . ASN A 1 109 ? 4.405 13.003 -23.673 1.00 59.19 109 ASN A O 1
ATOM 849 N N . SER A 1 110 ? 4.445 11.440 -22.088 1.00 61.34 110 SER A N 1
ATOM 850 C CA . SER A 1 110 ? 5.883 11.169 -22.257 1.00 61.34 110 SER A CA 1
ATOM 851 C C . SER A 1 110 ? 6.113 10.229 -23.438 1.00 61.34 110 SER A C 1
ATOM 853 O O . SER A 1 110 ? 6.337 9.028 -23.282 1.00 61.34 110 SER A O 1
ATOM 855 N N . ILE A 1 111 ? 6.052 10.766 -24.649 1.00 64.81 111 ILE A N 1
ATOM 856 C CA . ILE A 1 111 ? 6.255 9.959 -25.849 1.00 64.81 111 ILE A CA 1
ATOM 857 C C . ILE A 1 111 ? 7.753 9.641 -25.966 1.00 64.81 111 ILE A C 1
ATOM 859 O O . ILE A 1 111 ? 8.624 10.502 -25.783 1.00 64.81 111 ILE A O 1
ATOM 863 N N . LYS A 1 112 ? 8.060 8.366 -26.218 1.00 71.19 112 LYS A N 1
ATOM 864 C CA . LYS A 1 112 ? 9.359 7.924 -26.734 1.00 71.19 112 LYS A CA 1
ATOM 865 C C . LYS A 1 112 ? 9.767 8.861 -27.874 1.00 71.19 112 LYS A C 1
ATOM 867 O O . LYS A 1 112 ? 8.959 9.123 -28.758 1.00 71.19 112 LYS A O 1
ATOM 872 N N . ARG A 1 113 ? 10.978 9.421 -27.834 1.00 79.25 113 ARG A N 1
ATOM 873 C CA . ARG A 1 113 ? 11.390 10.387 -28.866 1.00 79.25 113 ARG A CA 1
ATOM 874 C C . ARG A 1 113 ? 11.452 9.680 -30.224 1.00 79.25 113 ARG A C 1
ATOM 876 O O . ARG A 1 113 ? 11.796 8.498 -30.281 1.00 79.25 113 ARG A O 1
ATOM 883 N N . ASP A 1 114 ? 11.151 10.397 -31.304 1.00 72.88 114 ASP A N 1
ATOM 884 C CA . ASP A 1 114 ? 11.218 9.832 -32.654 1.00 72.88 114 ASP A CA 1
ATOM 885 C C . ASP A 1 114 ? 12.630 9.294 -32.940 1.00 72.88 114 ASP A C 1
ATOM 887 O O . ASP A 1 114 ? 13.626 10.001 -32.784 1.00 72.88 114 ASP A O 1
ATOM 891 N N . GLY A 1 115 ? 12.720 8.011 -33.302 1.00 75.94 115 GLY A N 1
ATOM 892 C CA . GLY A 1 115 ? 13.989 7.311 -33.538 1.00 75.94 115 GLY A CA 1
ATOM 893 C C . GLY A 1 115 ? 14.759 6.867 -32.282 1.00 75.94 115 GLY A C 1
ATOM 894 O O . GLY A 1 115 ? 15.841 6.299 -32.415 1.00 75.94 115 GLY A O 1
ATOM 895 N N . GLU A 1 116 ? 14.237 7.081 -31.067 1.00 80.69 116 GLU A N 1
ATOM 896 C CA . GLU A 1 116 ? 14.857 6.592 -29.825 1.00 80.69 116 GLU A CA 1
ATOM 897 C C . GLU A 1 116 ? 14.815 5.055 -29.789 1.00 80.69 116 GLU A C 1
ATOM 899 O O . GLU A 1 116 ? 13.779 4.438 -30.039 1.00 80.69 116 GLU A O 1
ATOM 904 N N . ALA A 1 117 ? 15.934 4.404 -29.470 1.00 82.12 117 ALA A N 1
ATOM 905 C CA . ALA A 1 117 ? 15.922 2.969 -29.202 1.00 82.12 117 ALA A CA 1
ATOM 906 C C . ALA A 1 117 ? 15.114 2.689 -27.923 1.00 82.12 117 ALA A C 1
ATOM 908 O O . ALA A 1 117 ? 15.162 3.465 -26.968 1.00 82.12 117 ALA A O 1
ATOM 909 N N . GLU A 1 118 ? 14.384 1.571 -27.880 1.00 82.25 118 GLU A N 1
ATOM 910 C CA . GLU A 1 118 ? 13.543 1.223 -26.721 1.00 82.25 118 GLU A CA 1
ATOM 911 C C . GLU A 1 118 ? 14.360 1.154 -25.418 1.00 82.25 118 GLU A C 1
ATOM 913 O O . GLU A 1 118 ? 13.927 1.639 -24.378 1.00 82.25 118 GLU A O 1
ATOM 918 N N . GLU A 1 119 ? 15.584 0.630 -25.487 1.00 82.62 119 GLU A N 1
ATOM 919 C CA . GLU A 1 119 ? 16.520 0.556 -24.358 1.00 82.62 119 GLU A CA 1
ATOM 920 C C . GLU A 1 119 ? 16.854 1.943 -23.783 1.00 82.62 119 GLU A C 1
ATOM 922 O O . GLU A 1 119 ? 16.863 2.133 -22.567 1.00 82.62 119 GLU A O 1
ATOM 927 N N . VAL A 1 120 ? 17.074 2.931 -24.656 1.00 84.38 120 VAL A N 1
ATOM 928 C CA . VAL A 1 120 ? 17.414 4.311 -24.273 1.00 84.38 120 VAL A CA 1
ATOM 929 C C . VAL A 1 120 ? 16.212 5.002 -23.632 1.00 84.38 120 VAL A C 1
ATOM 931 O O . VAL A 1 120 ? 16.358 5.683 -22.614 1.00 84.38 120 VAL A O 1
ATOM 934 N N . TYR A 1 121 ? 15.014 4.762 -24.173 1.00 85.88 121 TYR A N 1
ATOM 935 C CA . TYR A 1 121 ? 13.762 5.230 -23.583 1.00 85.88 121 TYR A CA 1
ATOM 936 C C . TYR A 1 121 ? 13.559 4.665 -22.170 1.00 85.88 121 TYR A C 1
ATOM 938 O O . TYR A 1 121 ? 13.323 5.425 -21.225 1.00 85.88 121 TYR A O 1
ATOM 946 N N . LEU A 1 122 ? 13.714 3.347 -22.003 1.00 86.62 122 LEU A N 1
ATOM 947 C CA . LEU A 1 122 ? 13.574 2.683 -20.707 1.00 86.62 122 LEU A CA 1
ATOM 948 C C . LEU A 1 122 ? 14.611 3.179 -19.700 1.00 86.62 122 LEU A C 1
ATOM 950 O O . LEU A 1 122 ? 14.272 3.385 -18.536 1.00 86.62 122 LEU A O 1
ATOM 954 N N . LEU A 1 123 ? 15.852 3.418 -20.132 1.00 87.75 123 LEU A N 1
ATOM 955 C CA . LEU A 1 123 ? 16.898 3.944 -19.260 1.00 87.75 123 LEU A CA 1
ATOM 956 C C . LEU A 1 123 ? 16.550 5.359 -18.785 1.00 87.75 123 LEU A C 1
ATOM 958 O O . LEU A 1 123 ? 16.555 5.634 -17.586 1.00 87.75 123 LEU A O 1
ATOM 962 N N . ARG A 1 124 ? 16.161 6.249 -19.704 1.00 87.12 124 ARG A N 1
ATOM 963 C CA . ARG A 1 124 ? 15.718 7.612 -19.374 1.00 87.12 124 ARG A CA 1
ATOM 964 C C . ARG A 1 124 ? 14.551 7.606 -18.388 1.00 87.12 124 ARG A C 1
ATOM 966 O O . ARG A 1 124 ? 14.513 8.424 -17.468 1.00 87.12 124 ARG A O 1
ATOM 973 N N . LEU A 1 125 ? 13.611 6.684 -18.567 1.00 88.69 125 LEU A N 1
ATOM 974 C CA . LEU A 1 125 ? 12.476 6.528 -17.670 1.00 88.69 125 LEU A CA 1
ATOM 975 C C . LEU A 1 125 ? 12.891 5.988 -16.293 1.00 88.69 125 LEU A C 1
ATOM 977 O O . LEU A 1 125 ? 12.423 6.492 -15.275 1.00 88.69 125 LEU A O 1
ATOM 981 N N . ALA A 1 126 ? 13.807 5.020 -16.247 1.00 89.56 126 ALA A N 1
ATOM 982 C CA . ALA A 1 126 ? 14.358 4.477 -15.008 1.00 89.56 126 ALA A CA 1
ATOM 983 C C . ALA A 1 126 ? 15.114 5.524 -14.190 1.00 89.56 126 ALA A C 1
ATOM 985 O O . ALA A 1 126 ? 14.968 5.564 -12.973 1.00 89.56 126 ALA A O 1
ATOM 986 N N . HIS A 1 127 ? 15.843 6.430 -14.846 1.00 88.81 127 HIS A N 1
ATOM 987 C CA . HIS A 1 127 ? 16.455 7.576 -14.176 1.00 88.81 127 HIS A CA 1
ATOM 988 C C . HIS A 1 127 ? 15.413 8.485 -13.514 1.00 88.81 127 HIS A C 1
ATOM 990 O O . HIS A 1 127 ? 15.591 8.876 -12.363 1.00 88.81 127 HIS A O 1
ATOM 996 N N . ARG A 1 128 ? 14.311 8.807 -14.204 1.00 88.62 128 ARG A N 1
ATOM 997 C CA . ARG A 1 128 ? 1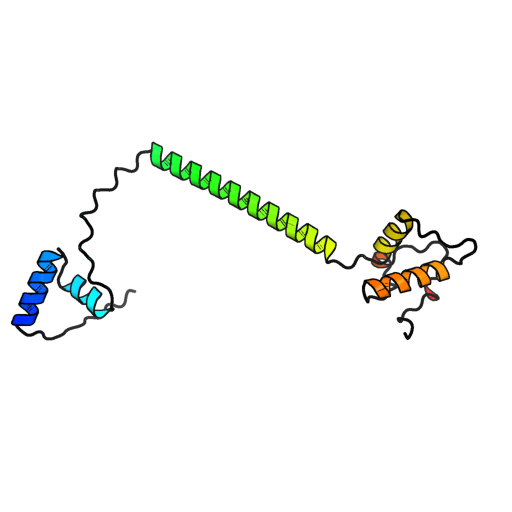3.225 9.619 -13.621 1.00 88.62 128 ARG A CA 1
ATOM 998 C C . ARG A 1 128 ? 12.574 8.916 -12.433 1.00 88.62 128 ARG A C 1
ATOM 1000 O O . ARG A 1 128 ? 12.400 9.528 -11.383 1.00 88.62 128 ARG A O 1
ATOM 1007 N N . TYR A 1 129 ? 12.290 7.624 -12.587 1.00 89.75 129 TYR A N 1
ATOM 1008 C CA . TYR A 1 129 ? 11.762 6.778 -11.522 1.00 89.75 129 TYR A CA 1
ATOM 1009 C C . TYR A 1 129 ? 12.698 6.746 -10.302 1.00 89.75 129 TYR A C 1
ATOM 1011 O O . TYR A 1 129 ? 12.247 6.924 -9.172 1.00 89.75 129 TYR A O 1
ATOM 1019 N N . PHE A 1 130 ? 14.009 6.612 -10.521 1.00 89.75 130 PHE A N 1
ATOM 1020 C CA . PHE A 1 130 ? 15.010 6.628 -9.456 1.00 89.75 130 PHE A CA 1
ATOM 1021 C C . PHE A 1 130 ? 15.095 7.982 -8.747 1.00 89.75 130 PHE A C 1
ATOM 1023 O O . PHE A 1 130 ? 15.146 8.017 -7.525 1.00 89.75 130 PHE A O 1
ATOM 1030 N N . ILE A 1 131 ? 15.056 9.103 -9.472 1.00 88.25 131 ILE A N 1
ATOM 1031 C CA . ILE A 1 131 ? 15.048 10.438 -8.848 1.00 88.25 131 ILE A CA 1
ATOM 1032 C C . ILE A 1 131 ? 13.822 10.598 -7.940 1.00 88.25 131 ILE A C 1
ATOM 1034 O O . ILE A 1 131 ? 13.941 11.105 -6.825 1.00 88.25 131 ILE A O 1
ATOM 1038 N N . GLN A 1 132 ? 12.659 10.133 -8.402 1.00 88.38 132 GLN A N 1
ATOM 1039 C CA . GLN A 1 132 ? 11.392 10.304 -7.700 1.00 88.38 132 GLN A CA 1
ATOM 1040 C C . GLN A 1 132 ? 11.228 9.372 -6.492 1.00 88.38 132 GLN A C 1
ATOM 1042 O O . GLN A 1 132 ? 10.725 9.806 -5.459 1.00 88.38 132 GLN A O 1
ATOM 1047 N N . TYR A 1 133 ? 11.644 8.109 -6.608 1.00 88.81 133 TYR A N 1
ATOM 1048 C CA . TYR A 1 133 ? 11.381 7.079 -5.596 1.00 88.81 133 TYR A CA 1
ATOM 1049 C C . TYR A 1 133 ? 12.639 6.522 -4.920 1.00 88.81 133 TYR A C 1
ATOM 1051 O O . TYR A 1 133 ? 12.520 5.709 -4.011 1.00 88.81 133 TYR A O 1
ATOM 1059 N N . GLN A 1 134 ? 13.837 6.931 -5.349 1.00 88.38 134 GLN A N 1
ATOM 1060 C CA . GLN A 1 134 ? 15.138 6.448 -4.854 1.00 88.38 134 GLN A CA 1
ATOM 1061 C C . GLN A 1 134 ? 15.333 4.925 -4.982 1.00 88.38 134 GLN A C 1
ATOM 1063 O O . GLN A 1 134 ? 16.179 4.330 -4.314 1.00 88.38 134 GLN A O 1
ATOM 1068 N N . VAL A 1 135 ? 14.581 4.286 -5.886 1.00 88.00 135 VAL A N 1
ATOM 1069 C CA . VAL A 1 135 ? 14.641 2.848 -6.180 1.00 88.00 135 VAL A CA 1
ATOM 1070 C C . VAL A 1 135 ? 15.043 2.651 -7.636 1.00 88.00 135 VAL A C 1
ATOM 1072 O O . VAL A 1 135 ? 14.435 3.231 -8.534 1.00 88.00 135 VAL A O 1
ATOM 1075 N N . TRP A 1 136 ? 16.078 1.846 -7.882 1.00 88.44 136 TRP A N 1
ATOM 1076 C CA . TRP A 1 136 ? 16.467 1.470 -9.242 1.00 88.44 136 TRP A CA 1
ATOM 1077 C C . TRP A 1 136 ? 15.626 0.269 -9.701 1.00 88.44 136 TRP A C 1
ATOM 1079 O O . TRP A 1 136 ? 15.485 -0.683 -8.929 1.00 88.44 136 TRP A O 1
ATOM 1089 N N . PRO A 1 137 ? 15.032 0.296 -10.906 1.00 89.00 137 PRO A N 1
ATOM 1090 C CA . PRO A 1 137 ? 14.216 -0.810 -11.381 1.00 89.00 137 PRO A CA 1
ATOM 1091 C C . PRO A 1 137 ? 15.085 -2.011 -11.763 1.00 89.00 137 PRO A C 1
ATOM 1093 O O . PRO A 1 137 ? 16.111 -1.864 -12.424 1.00 89.00 137 PRO A O 1
ATOM 1096 N N . ASP A 1 138 ? 14.647 -3.202 -11.364 1.00 86.62 138 ASP A N 1
ATOM 1097 C CA . ASP A 1 138 ? 15.332 -4.456 -11.668 1.00 86.62 138 ASP A CA 1
ATOM 1098 C C . ASP A 1 138 ? 14.761 -5.086 -12.953 1.00 86.62 138 ASP A C 1
ATOM 1100 O O . ASP A 1 138 ? 13.588 -5.469 -12.951 1.00 86.62 138 ASP A O 1
ATOM 1104 N N . PRO A 1 139 ? 15.542 -5.200 -14.045 1.00 82.94 139 PRO A N 1
ATOM 1105 C CA . PRO A 1 139 ? 15.088 -5.807 -15.296 1.00 82.94 139 PRO A CA 1
ATOM 1106 C C . PRO A 1 139 ? 14.842 -7.324 -15.203 1.00 82.94 139 PRO A C 1
ATOM 1108 O O . PRO A 1 139 ? 14.152 -7.870 -16.068 1.00 82.94 139 PRO A O 1
ATOM 1111 N N . GLU A 1 140 ? 15.377 -8.019 -14.191 1.00 83.00 140 GLU A N 1
ATOM 1112 C CA . GLU A 1 140 ? 15.155 -9.461 -14.003 1.00 83.00 140 GLU A CA 1
ATOM 1113 C C . GLU A 1 140 ? 13.775 -9.750 -13.384 1.00 83.00 140 GLU A C 1
ATOM 1115 O O . GLU A 1 140 ? 13.133 -10.756 -13.714 1.00 83.00 140 GLU A O 1
ATOM 1120 N N . ASP A 1 141 ? 13.254 -8.832 -12.562 1.00 83.88 141 ASP A N 1
ATOM 1121 C CA . ASP A 1 141 ? 11.911 -8.924 -11.989 1.00 83.88 141 ASP A CA 1
ATOM 1122 C C . ASP A 1 141 ? 10.842 -8.510 -13.014 1.00 83.88 141 ASP A C 1
ATOM 1124 O O . ASP A 1 141 ? 10.302 -7.399 -13.011 1.00 83.88 141 ASP A O 1
ATOM 1128 N N . LYS A 1 142 ? 10.473 -9.455 -13.886 1.00 79.50 142 LYS A N 1
ATOM 1129 C CA . LYS A 1 142 ? 9.442 -9.267 -14.924 1.00 79.50 142 LYS A CA 1
ATOM 1130 C C . LYS A 1 142 ? 8.091 -8.801 -14.376 1.00 79.50 142 LYS A C 1
ATOM 1132 O O . LYS A 1 142 ? 7.326 -8.179 -15.115 1.00 79.50 142 LYS A O 1
ATOM 1137 N N . THR A 1 143 ? 7.772 -9.096 -13.114 1.00 82.94 143 THR A N 1
ATOM 1138 C CA . THR A 1 143 ? 6.490 -8.695 -12.518 1.00 82.94 143 THR A CA 1
ATOM 1139 C C . THR A 1 143 ? 6.454 -7.197 -12.232 1.00 82.94 143 THR A C 1
ATOM 1141 O O . THR A 1 143 ? 5.449 -6.547 -12.532 1.00 82.94 143 THR A O 1
ATOM 1144 N N . LYS A 1 144 ? 7.571 -6.639 -11.744 1.00 84.44 144 LYS A N 1
ATOM 1145 C CA . LYS A 1 144 ? 7.709 -5.218 -11.392 1.00 84.44 144 LYS A CA 1
ATOM 1146 C C . LYS A 1 144 ? 8.228 -4.353 -12.539 1.00 84.44 144 LYS A C 1
ATOM 1148 O O . LYS A 1 144 ? 7.820 -3.198 -12.645 1.00 84.44 144 LYS A O 1
ATOM 1153 N N . PHE A 1 145 ? 9.094 -4.889 -13.397 1.00 85.06 145 PHE A N 1
ATOM 1154 C CA . PHE A 1 145 ? 9.631 -4.192 -14.570 1.00 85.06 145 PHE A CA 1
ATOM 1155 C C . PHE A 1 145 ? 8.645 -4.198 -15.742 1.00 85.06 145 PHE A C 1
ATOM 1157 O O . PHE A 1 145 ? 8.490 -3.206 -16.455 1.00 85.06 145 PHE A O 1
ATOM 1164 N N . GLY A 1 146 ? 7.908 -5.301 -15.898 1.00 81.38 146 GLY A N 1
ATOM 1165 C CA . GLY A 1 146 ? 6.981 -5.513 -17.001 1.00 81.38 146 GLY A CA 1
ATOM 1166 C C . GLY A 1 146 ? 7.667 -5.933 -18.308 1.00 81.38 146 GLY A C 1
ATOM 1167 O O . GLY A 1 146 ? 8.891 -5.928 -18.420 1.00 81.38 146 GLY A O 1
ATOM 1168 N N . PRO A 1 147 ? 6.883 -6.319 -19.326 1.00 76.38 147 PRO A N 1
ATOM 1169 C CA . PRO A 1 147 ? 7.423 -6.708 -20.625 1.00 76.38 147 PRO A CA 1
ATOM 1170 C C . PRO A 1 147 ? 8.028 -5.495 -21.346 1.00 76.38 147 PRO A C 1
ATOM 1172 O O . PRO A 1 147 ? 7.436 -4.413 -21.338 1.00 76.38 147 PRO A O 1
ATOM 1175 N N . ALA A 1 148 ? 9.184 -5.667 -21.985 1.00 68.56 148 ALA A N 1
ATOM 1176 C CA . ALA A 1 148 ? 9.837 -4.639 -22.793 1.00 68.56 148 ALA A CA 1
ATOM 1177 C C . ALA A 1 148 ? 9.849 -5.076 -24.272 1.00 68.56 148 ALA A C 1
ATOM 1179 O O . ALA A 1 148 ? 10.609 -5.976 -24.630 1.00 68.56 148 ALA A O 1
ATOM 1180 N N . PRO A 1 149 ? 8.972 -4.520 -25.128 1.00 63.19 149 PRO A N 1
ATOM 1181 C CA . PRO A 1 149 ? 8.871 -4.946 -26.519 1.00 63.19 149 PRO A CA 1
ATOM 1182 C C . PRO A 1 149 ? 10.101 -4.484 -27.311 1.00 63.19 149 PRO A C 1
ATOM 1184 O O . PRO A 1 149 ? 10.295 -3.295 -27.532 1.00 63.19 149 PRO A O 1
ATOM 1187 N N . GLY A 1 150 ? 10.936 -5.431 -27.746 1.00 65.06 150 GLY A N 1
ATOM 1188 C CA . GLY A 1 150 ? 12.087 -5.148 -28.614 1.00 65.06 150 GLY A CA 1
ATOM 1189 C C . GLY A 1 150 ? 13.311 -4.535 -27.924 1.00 65.06 150 GLY A C 1
ATOM 1190 O O . GLY A 1 150 ? 14.252 -4.167 -28.621 1.00 65.06 150 GLY A O 1
ATOM 1191 N N . ALA A 1 151 ? 13.325 -4.436 -26.591 1.00 69.50 151 ALA A N 1
ATOM 1192 C CA . ALA A 1 151 ? 14.513 -4.038 -25.834 1.00 69.50 151 ALA A CA 1
ATOM 1193 C C . ALA A 1 151 ? 15.315 -5.266 -25.390 1.00 69.50 151 ALA A C 1
ATOM 1195 O O . ALA A 1 151 ? 14.745 -6.220 -24.853 1.00 69.50 151 ALA A O 1
ATOM 1196 N N . ASP A 1 152 ? 16.638 -5.222 -25.546 1.00 75.75 152 ASP A N 1
ATOM 1197 C CA . ASP A 1 152 ? 17.522 -6.214 -24.949 1.00 75.75 152 ASP A CA 1
ATOM 1198 C C . ASP A 1 152 ? 17.734 -5.893 -23.462 1.00 75.75 152 ASP A C 1
ATOM 1200 O O . ASP A 1 152 ? 18.599 -5.105 -23.074 1.00 75.75 152 ASP A O 1
ATOM 1204 N N . LEU A 1 153 ? 16.914 -6.510 -22.606 1.00 72.56 153 LEU A N 1
ATOM 1205 C CA . LEU A 1 153 ? 16.983 -6.335 -21.151 1.00 72.56 153 LEU A CA 1
ATOM 1206 C C . LEU A 1 153 ? 18.343 -6.734 -20.562 1.00 72.56 153 LEU A C 1
ATOM 1208 O O . LEU A 1 153 ? 18.687 -6.259 -19.483 1.00 72.56 153 LEU A O 1
ATOM 1212 N N . ALA A 1 154 ? 19.136 -7.559 -21.256 1.00 72.25 154 ALA A N 1
ATOM 1213 C CA . ALA A 1 154 ? 20.478 -7.914 -20.803 1.00 72.25 154 ALA A CA 1
ATOM 1214 C C . ALA A 1 154 ? 21.448 -6.722 -20.853 1.00 72.25 154 ALA A C 1
ATOM 1216 O O . ALA A 1 154 ? 22.406 -6.682 -20.080 1.00 72.25 154 ALA A O 1
ATOM 1217 N N . LYS A 1 155 ? 21.186 -5.740 -21.725 1.00 73.75 155 LYS A N 1
ATOM 1218 C CA . LYS A 1 155 ? 21.956 -4.490 -21.820 1.00 73.75 155 LYS A CA 1
ATOM 1219 C C . LYS A 1 155 ? 21.502 -3.437 -20.817 1.00 73.75 155 LYS A C 1
ATOM 1221 O O . LYS A 1 155 ? 22.171 -2.416 -20.661 1.00 73.75 155 LYS A O 1
ATOM 1226 N N . PHE A 1 156 ? 20.378 -3.662 -20.139 1.00 80.00 156 PHE A N 1
ATOM 1227 C CA . PHE A 1 156 ? 19.891 -2.734 -19.137 1.00 80.00 156 PHE A CA 1
ATOM 1228 C C . PHE A 1 156 ? 20.808 -2.765 -17.902 1.00 80.00 156 PHE A C 1
ATOM 1230 O O . PHE A 1 156 ? 21.091 -3.845 -17.373 1.00 80.00 156 PHE A O 1
ATOM 1237 N N . PRO A 1 157 ? 21.292 -1.610 -17.414 1.00 80.00 157 PRO A N 1
ATOM 1238 C CA . PRO A 1 157 ? 22.196 -1.583 -16.277 1.00 80.00 157 PRO A CA 1
ATOM 1239 C C . PRO A 1 157 ? 21.503 -2.112 -15.017 1.00 80.00 157 PRO A C 1
ATOM 1241 O O . PRO A 1 157 ? 20.489 -1.583 -14.560 1.00 80.00 157 PRO A O 1
ATOM 1244 N N . ARG A 1 158 ? 22.090 -3.170 -14.448 1.00 74.94 158 ARG A N 1
ATOM 1245 C CA . ARG A 1 158 ? 21.622 -3.826 -13.213 1.00 74.94 158 ARG A CA 1
ATOM 1246 C C . ARG A 1 158 ? 21.887 -2.989 -11.965 1.00 74.94 158 ARG A C 1
ATOM 1248 O O . ARG A 1 158 ? 21.228 -3.150 -10.946 1.00 74.94 158 ARG A O 1
ATOM 1255 N N . ILE A 1 159 ? 22.890 -2.123 -12.045 1.00 73.94 159 ILE A N 1
ATOM 1256 C CA . ILE A 1 159 ? 23.336 -1.265 -10.954 1.00 73.94 159 ILE A CA 1
ATOM 1257 C C . ILE A 1 159 ? 22.990 0.169 -11.334 1.00 73.94 159 ILE A C 1
ATOM 1259 O O . ILE A 1 159 ? 23.143 0.556 -12.496 1.00 73.94 159 ILE A O 1
ATOM 1263 N N . LYS A 1 160 ? 22.533 0.950 -10.350 1.00 73.25 160 LYS A N 1
ATOM 1264 C CA . LYS A 1 160 ? 22.274 2.377 -10.537 1.00 73.25 160 LYS A CA 1
ATOM 1265 C C . LYS A 1 160 ? 23.516 3.065 -11.133 1.00 73.25 160 LYS A C 1
ATOM 1267 O O . LYS A 1 160 ? 24.636 2.751 -10.720 1.00 73.25 160 LYS A O 1
ATOM 1272 N N . PRO A 1 161 ? 23.344 4.005 -12.065 1.00 66.69 161 PRO A N 1
ATOM 1273 C CA . PRO A 1 161 ? 24.452 4.806 -12.555 1.00 66.69 161 PRO A CA 1
ATOM 1274 C C . PRO A 1 161 ? 25.068 5.597 -11.396 1.00 66.69 161 PRO A C 1
ATOM 1276 O O . PRO A 1 161 ? 24.356 6.038 -10.489 1.00 66.69 161 PRO A O 1
ATOM 1279 N N . ALA A 1 162 ? 26.396 5.738 -11.405 1.00 63.47 162 ALA A N 1
ATOM 1280 C CA . ALA A 1 162 ? 27.083 6.634 -10.482 1.00 63.47 162 ALA A CA 1
ATOM 1281 C C . ALA A 1 162 ? 26.578 8.061 -10.748 1.00 63.47 162 ALA A C 1
ATOM 1283 O O . ALA A 1 162 ? 26.603 8.509 -11.895 1.00 63.47 162 ALA A O 1
ATOM 1284 N N . GLY A 1 163 ? 26.023 8.694 -9.712 1.00 53.81 163 GLY A N 1
ATOM 1285 C CA . GLY A 1 163 ? 25.577 10.088 -9.760 1.00 53.81 163 GLY A CA 1
ATOM 1286 C C . GLY A 1 163 ? 26.745 11.055 -9.828 1.00 53.81 163 GLY A C 1
ATOM 1287 O O . GLY A 1 163 ? 27.832 10.687 -9.327 1.00 53.81 163 GLY A O 1
#

Radius of gyration: 38.46 Å; chains: 1; bounding box: 67×31×108 Å

pLDDT: mean 77.78, std 11.86, range [36.59, 93.88]